Protein AF-A0A6C0BLC2-F1 (afdb_monomer_lite)

Radius of gyration: 16.47 Å; chains: 1; bounding box: 46×34×42 Å

Foldseek 3Di:
DPDDDPPVPPDPDQPVNVLVVCCVVALVVSLVCCVVPDDLQFKWKWKWWWPPCPDDDLDPVSNLVVLVVQLVQQLVDPVCLRFKKKKWWWDADPPPRHIIIMMMMMGSGNDDDVCVVPRGDVTDTDGDIDGPVNCVVDVVVVVVVCVRSCSDVDDDPRTDMRIRDD

Organism: NCBI:txid1070528

InterPro domains:
  IPR036433 Elongation factor EF1B gamma, C-terminal domain superfamily [G3DSA:3.30.70.1010] (9-161)

Sequence (166 aa):
MIETPKIVLKLNQNWLNQFKILLDHNKLHARCWFWDHFDWEKQSLWIGKFIKTNHLPNKNEQINEILHKLITDFNSLMELKSDTYLKIYFSRNAKSDEPEINYLLICNTHTLPESFNSTLVDVMFEKYQLTEAIINKNINYKQLIDHYINWDNNYTYYDLMGELNS

pLDDT: mean 73.85, std 16.76, range [31.47, 94.12]

Structure (mmCIF, N/CA/C/O backbone):
data_AF-A0A6C0BLC2-F1
#
_entry.id   AF-A0A6C0BLC2-F1
#
loop_
_atom_site.group_PDB
_atom_site.id
_atom_site.type_symbol
_atom_site.label_atom_id
_atom_site.label_alt_id
_atom_site.label_comp_id
_atom_site.label_asym_id
_atom_site.label_entity_id
_atom_site.label_seq_id
_atom_site.pdbx_PDB_ins_code
_atom_site.Cartn_x
_atom_site.Cartn_y
_atom_site.Cartn_z
_atom_site.occupancy
_atom_site.B_iso_or_equiv
_atom_site.auth_seq_id
_atom_site.auth_comp_id
_atom_site.auth_asym_id
_atom_site.auth_atom_id
_atom_site.pdbx_PDB_model_num
ATOM 1 N N . MET A 1 1 ? 11.758 22.534 -20.978 1.00 34.81 1 MET A N 1
ATOM 2 C CA . MET A 1 1 ? 12.424 21.278 -20.576 1.00 34.81 1 MET A CA 1
ATOM 3 C C . MET A 1 1 ? 12.938 21.484 -19.170 1.00 34.81 1 MET A C 1
ATOM 5 O O . MET A 1 1 ? 13.778 22.351 -18.983 1.00 34.81 1 MET A O 1
ATOM 9 N N . ILE A 1 2 ? 12.365 20.795 -18.187 1.00 33.72 2 ILE A N 1
ATOM 10 C CA . ILE A 1 2 ? 12.886 20.813 -16.817 1.00 33.72 2 ILE A CA 1
ATOM 11 C C . ILE A 1 2 ? 13.902 19.677 -16.766 1.00 33.72 2 ILE A C 1
ATOM 13 O O . ILE A 1 2 ? 13.526 18.511 -16.868 1.00 33.72 2 ILE A O 1
ATOM 17 N N . GLU A 1 3 ? 15.187 20.020 -16.722 1.00 31.47 3 GLU A N 1
ATOM 18 C CA . GLU A 1 3 ? 16.259 19.042 -16.570 1.00 31.47 3 GLU A CA 1
ATOM 19 C C . GLU A 1 3 ? 16.183 18.448 -15.163 1.00 31.47 3 GLU A C 1
ATOM 21 O O . GLU A 1 3 ? 16.441 19.118 -14.165 1.00 31.47 3 GLU A O 1
ATOM 26 N N . THR A 1 4 ? 15.796 17.179 -15.073 1.00 37.34 4 THR A N 1
ATOM 27 C CA . THR A 1 4 ? 15.901 16.415 -13.830 1.00 37.34 4 THR A CA 1
ATOM 28 C C . THR A 1 4 ? 17.395 16.239 -13.512 1.00 37.34 4 THR A C 1
ATOM 30 O O . THR A 1 4 ? 18.150 15.841 -14.408 1.00 37.34 4 THR A O 1
ATOM 33 N N . PRO A 1 5 ? 17.880 16.537 -12.291 1.00 41.00 5 PRO A N 1
ATOM 34 C CA . PRO A 1 5 ? 19.313 16.531 -12.013 1.00 41.00 5 PRO A CA 1
ATOM 35 C C . PRO A 1 5 ? 19.900 15.123 -12.171 1.00 41.00 5 PRO A C 1
ATOM 37 O O . PRO A 1 5 ? 19.616 14.220 -11.386 1.00 41.00 5 PRO A O 1
ATOM 40 N N . LYS A 1 6 ? 20.795 14.958 -13.153 1.00 42.25 6 LYS A N 1
ATOM 41 C CA . LYS A 1 6 ? 21.565 13.733 -13.469 1.00 42.25 6 LYS A CA 1
ATOM 42 C C . LYS A 1 6 ? 22.409 13.171 -12.306 1.00 42.25 6 LYS A C 1
ATOM 44 O O . LYS A 1 6 ? 23.063 12.147 -12.472 1.00 42.25 6 LYS A O 1
ATOM 49 N N . ILE A 1 7 ? 22.421 13.828 -11.147 1.00 41.19 7 ILE A N 1
ATOM 50 C CA . ILE A 1 7 ? 23.324 13.547 -10.022 1.00 41.19 7 ILE A CA 1
ATOM 51 C C . ILE A 1 7 ? 22.727 12.538 -9.019 1.00 41.19 7 ILE A C 1
ATOM 53 O O . ILE A 1 7 ? 23.475 11.932 -8.262 1.00 41.19 7 ILE A O 1
ATOM 57 N N . VAL A 1 8 ? 21.420 12.250 -9.062 1.00 41.97 8 VAL A N 1
ATOM 58 C CA . VAL A 1 8 ? 20.781 11.309 -8.113 1.00 41.97 8 VAL A CA 1
ATOM 59 C C . VAL A 1 8 ? 20.844 9.839 -8.579 1.00 41.97 8 VAL A C 1
ATOM 61 O O . VAL A 1 8 ? 20.632 8.937 -7.782 1.00 41.97 8 VAL A O 1
ATOM 64 N N . LEU A 1 9 ? 21.221 9.565 -9.834 1.00 42.47 9 LEU A N 1
ATOM 65 C CA . LEU A 1 9 ? 21.128 8.239 -10.480 1.00 42.47 9 LEU A CA 1
ATOM 66 C C . LEU A 1 9 ? 22.258 7.235 -10.164 1.00 42.47 9 LEU A C 1
ATOM 68 O O . LEU A 1 9 ? 22.373 6.201 -10.823 1.00 42.47 9 LEU A O 1
ATOM 72 N N . LYS A 1 10 ? 23.125 7.501 -9.183 1.00 41.50 10 LYS A N 1
ATOM 73 C CA . LYS A 1 10 ? 24.219 6.585 -8.816 1.00 41.50 10 LYS A CA 1
ATOM 74 C C . LYS A 1 10 ? 24.191 6.261 -7.331 1.00 41.50 10 LYS A C 1
ATOM 76 O O . LYS A 1 10 ? 24.966 6.836 -6.583 1.00 41.50 10 LYS A O 1
ATOM 81 N N . LEU A 1 11 ? 23.317 5.330 -6.947 1.00 41.62 11 LEU A N 1
ATOM 82 C CA . LEU A 1 11 ? 23.488 4.356 -5.855 1.00 41.62 11 LEU A CA 1
ATOM 83 C C . LEU A 1 11 ? 22.241 3.447 -5.828 1.00 41.62 11 LEU A C 1
ATOM 85 O O . LEU A 1 11 ? 21.211 3.815 -5.284 1.00 41.62 11 LEU A O 1
ATOM 89 N N . ASN A 1 12 ? 22.329 2.283 -6.485 1.00 51.72 12 ASN A N 1
ATOM 90 C CA . ASN A 1 12 ? 21.447 1.110 -6.334 1.00 51.72 12 ASN A CA 1
ATOM 91 C C . ASN A 1 12 ? 19.920 1.377 -6.223 1.00 51.72 12 ASN A C 1
ATOM 93 O O . ASN A 1 12 ? 19.243 0.882 -5.324 1.00 51.72 12 ASN A O 1
ATOM 97 N N . GLN A 1 13 ? 19.360 2.189 -7.123 1.00 67.06 13 GLN A N 1
ATOM 98 C CA . GLN A 1 13 ? 17.964 2.628 -7.042 1.00 67.06 13 GLN A CA 1
ATOM 99 C C . GLN A 1 13 ? 17.004 1.598 -7.637 1.00 67.06 13 GLN A C 1
ATOM 101 O O . GLN A 1 13 ? 16.698 1.635 -8.831 1.00 67.06 13 GLN A O 1
ATOM 106 N N . ASN A 1 14 ? 16.505 0.699 -6.786 1.00 82.62 14 ASN A N 1
ATOM 107 C CA . ASN A 1 14 ? 15.319 -0.086 -7.105 1.00 82.62 14 ASN A CA 1
ATOM 108 C C . ASN A 1 14 ? 14.122 0.843 -7.419 1.00 82.62 14 ASN A C 1
ATOM 110 O O . ASN A 1 14 ? 14.134 2.036 -7.097 1.00 82.62 14 ASN A O 1
ATOM 114 N N . TRP A 1 15 ? 13.103 0.305 -8.093 1.00 90.06 15 TRP A N 1
ATOM 115 C CA . TRP A 1 15 ? 11.958 1.086 -8.574 1.00 90.06 15 TRP A CA 1
ATOM 116 C C . TRP A 1 15 ? 11.286 1.872 -7.440 1.00 90.06 15 TRP A C 1
ATOM 118 O O . TRP A 1 15 ? 10.933 3.038 -7.601 1.00 90.06 15 TRP A O 1
ATOM 128 N N . LEU A 1 16 ? 11.197 1.264 -6.258 1.00 88.94 16 LEU A N 1
ATOM 129 C CA . LEU A 1 16 ? 10.552 1.862 -5.101 1.00 88.94 16 LEU A CA 1
ATOM 130 C C . LEU A 1 16 ? 11.298 3.087 -4.555 1.00 88.94 16 LEU A C 1
ATOM 132 O O . LEU A 1 16 ? 10.672 4.082 -4.198 1.00 88.94 16 LEU A O 1
ATOM 136 N N . ASN A 1 17 ? 12.629 3.053 -4.517 1.00 85.38 17 ASN A N 1
ATOM 137 C CA . ASN A 1 17 ? 13.422 4.210 -4.109 1.00 85.38 17 ASN A CA 1
ATOM 138 C C . ASN A 1 17 ? 13.243 5.376 -5.090 1.00 85.38 17 ASN A C 1
ATOM 140 O O . ASN A 1 17 ? 13.150 6.525 -4.663 1.00 85.38 17 ASN A O 1
ATOM 144 N N . GLN A 1 18 ? 13.140 5.094 -6.393 1.00 87.81 18 GLN A N 1
ATOM 145 C CA . GLN A 1 18 ? 12.837 6.124 -7.395 1.00 87.81 18 GLN A CA 1
ATOM 146 C C . GLN A 1 18 ? 11.440 6.707 -7.180 1.00 87.81 18 GLN A C 1
ATOM 148 O O . GLN A 1 18 ? 11.277 7.927 -7.192 1.00 87.81 18 GLN A O 1
ATOM 153 N N . PHE A 1 19 ? 10.456 5.843 -6.916 1.00 89.62 19 PHE A N 1
ATOM 154 C CA . PHE A 1 19 ? 9.098 6.255 -6.595 1.00 89.62 19 PHE A CA 1
ATOM 155 C C . PHE A 1 19 ? 9.055 7.199 -5.384 1.00 89.62 19 PHE A C 1
ATOM 157 O O . PHE A 1 19 ? 8.499 8.291 -5.494 1.00 89.62 19 PHE A O 1
ATOM 164 N N . LYS A 1 20 ? 9.688 6.822 -4.264 1.00 85.94 20 LYS A N 1
ATOM 165 C CA . LYS A 1 20 ? 9.750 7.631 -3.032 1.00 85.94 20 LYS A CA 1
ATOM 166 C C . LYS A 1 20 ? 10.376 9.005 -3.287 1.00 85.94 20 LYS A C 1
ATOM 168 O O . LYS A 1 20 ? 9.787 10.021 -2.937 1.00 85.94 20 LYS A O 1
ATOM 173 N N . ILE A 1 21 ? 11.509 9.045 -3.995 1.00 86.88 21 ILE A N 1
ATOM 174 C CA . ILE A 1 21 ? 12.162 10.305 -4.379 1.00 86.88 21 ILE A CA 1
ATOM 175 C C . ILE A 1 21 ? 11.203 11.173 -5.202 1.00 86.88 21 ILE A C 1
ATOM 177 O O . ILE A 1 21 ? 11.041 12.353 -4.907 1.00 86.88 21 ILE A O 1
ATOM 181 N N . LEU A 1 22 ? 10.549 10.623 -6.227 1.00 89.06 22 LEU A N 1
ATOM 182 C CA . LEU A 1 22 ? 9.613 11.396 -7.046 1.00 89.06 22 LEU A CA 1
ATOM 183 C C . LEU A 1 22 ? 8.425 11.907 -6.228 1.00 89.06 22 LEU A C 1
ATOM 185 O O . LEU A 1 22 ? 8.029 13.061 -6.410 1.00 89.06 22 LEU A O 1
ATOM 189 N N . LEU A 1 23 ? 7.884 11.077 -5.333 1.00 87.06 23 LEU A N 1
ATOM 190 C CA . LEU A 1 23 ? 6.764 11.418 -4.460 1.00 87.06 23 LEU A CA 1
ATOM 191 C C . LEU A 1 23 ? 7.092 12.623 -3.566 1.00 87.06 23 LEU A C 1
ATOM 193 O O . LEU A 1 23 ? 6.274 13.541 -3.481 1.00 87.06 23 LEU A O 1
ATOM 197 N N . ASP A 1 24 ? 8.296 12.657 -2.987 1.00 84.88 24 ASP A N 1
ATOM 198 C CA . ASP A 1 24 ? 8.774 13.759 -2.139 1.00 84.88 24 ASP A CA 1
ATOM 199 C C . ASP A 1 24 ? 8.962 15.071 -2.917 1.00 84.88 24 ASP A C 1
ATOM 201 O O . ASP A 1 24 ? 8.754 16.160 -2.381 1.00 84.88 24 ASP A O 1
ATOM 205 N N . HIS A 1 25 ? 9.352 14.988 -4.193 1.00 84.81 25 HIS A N 1
ATOM 206 C CA . HIS A 1 25 ? 9.661 16.168 -5.006 1.00 84.81 25 HIS A CA 1
ATOM 207 C C . HIS A 1 25 ? 8.436 16.746 -5.720 1.00 84.81 25 HIS A C 1
ATOM 209 O O . HIS A 1 25 ? 8.258 17.964 -5.774 1.00 84.81 25 HIS A O 1
ATOM 215 N N . ASN A 1 26 ? 7.624 15.896 -6.351 1.00 87.06 26 ASN A N 1
ATOM 216 C CA . ASN A 1 26 ? 6.476 16.317 -7.146 1.00 87.06 26 ASN A CA 1
ATOM 217 C C . ASN A 1 26 ? 5.447 15.188 -7.244 1.00 87.06 26 ASN A C 1
ATOM 219 O O . ASN A 1 26 ? 5.544 14.308 -8.100 1.00 87.06 26 ASN A O 1
ATOM 223 N N . LYS A 1 27 ? 4.408 15.273 -6.413 1.00 86.31 27 LYS A N 1
ATOM 224 C CA . LYS A 1 27 ? 3.351 14.261 -6.331 1.00 86.31 27 LYS A CA 1
ATOM 225 C C . LYS A 1 27 ? 2.587 14.042 -7.637 1.00 86.31 27 LYS A C 1
ATOM 227 O O . LYS A 1 27 ? 2.282 12.901 -7.965 1.00 86.31 27 LYS A O 1
ATOM 232 N N . LEU A 1 28 ? 2.312 15.098 -8.408 1.00 87.19 28 LEU A N 1
ATOM 233 C CA . LEU A 1 28 ? 1.620 14.959 -9.694 1.00 87.19 28 LEU A CA 1
ATOM 234 C C . LEU A 1 28 ? 2.475 14.169 -10.690 1.00 87.19 28 LEU A C 1
ATOM 236 O O . LEU A 1 28 ? 1.980 13.269 -11.363 1.00 87.19 28 LEU A O 1
ATOM 240 N N . HIS A 1 29 ? 3.769 14.482 -10.759 1.00 87.50 29 HIS A N 1
ATOM 241 C CA . HIS A 1 29 ? 4.699 13.744 -11.607 1.00 87.50 29 HIS A CA 1
ATOM 242 C C . HIS A 1 29 ? 4.866 12.298 -11.126 1.00 87.50 29 HIS A C 1
ATOM 244 O O . HIS A 1 29 ? 4.805 11.380 -11.941 1.00 87.50 29 HIS A O 1
ATOM 250 N N . ALA A 1 30 ? 5.005 12.091 -9.816 1.00 89.81 30 ALA A N 1
ATOM 251 C CA . ALA A 1 30 ? 5.096 10.767 -9.212 1.00 89.81 30 ALA A CA 1
ATOM 252 C C . ALA A 1 30 ? 3.864 9.907 -9.516 1.00 89.81 30 ALA A C 1
ATOM 254 O O . ALA A 1 30 ? 4.018 8.722 -9.791 1.00 89.81 30 ALA A O 1
ATOM 255 N N . ARG A 1 31 ? 2.662 10.499 -9.543 1.00 91.50 31 ARG A N 1
ATOM 256 C CA . ARG A 1 31 ? 1.419 9.809 -9.912 1.00 91.50 31 ARG A CA 1
ATOM 257 C C . ARG A 1 31 ? 1.455 9.277 -11.337 1.00 91.50 31 ARG A C 1
ATOM 259 O O . ARG A 1 31 ? 1.156 8.106 -11.553 1.00 91.50 31 ARG A O 1
ATOM 266 N N . CYS A 1 32 ? 1.794 10.128 -12.306 1.00 90.38 32 CYS A N 1
ATOM 267 C CA . CYS A 1 32 ? 1.893 9.700 -13.703 1.00 90.38 32 CYS A CA 1
ATOM 268 C C . CYS A 1 32 ? 2.980 8.633 -13.854 1.00 90.38 32 CYS A C 1
ATOM 270 O O . CYS A 1 32 ? 2.726 7.559 -14.388 1.00 90.38 32 CYS A O 1
ATOM 272 N N . TRP A 1 33 ? 4.161 8.893 -13.288 1.00 93.44 33 TRP A N 1
ATOM 273 C CA . TRP A 1 33 ? 5.288 7.972 -13.351 1.00 93.44 33 TRP A CA 1
ATOM 274 C C . TRP A 1 33 ? 4.960 6.605 -12.739 1.00 93.44 33 TRP A C 1
ATOM 276 O O . TRP A 1 33 ? 5.274 5.592 -13.356 1.00 93.44 33 TRP A O 1
ATOM 286 N N . PHE A 1 34 ? 4.281 6.571 -11.586 1.00 93.50 34 PHE A N 1
ATOM 287 C CA . PHE A 1 34 ? 3.838 5.344 -10.923 1.00 93.50 34 PHE A CA 1
ATOM 288 C C . PHE A 1 34 ? 3.013 4.480 -11.877 1.00 93.50 34 PHE A C 1
ATOM 290 O O . PHE A 1 34 ? 3.367 3.332 -12.115 1.00 93.50 34 PHE A O 1
ATOM 297 N N . TRP A 1 35 ? 1.948 5.033 -12.461 1.00 91.44 35 TRP A N 1
ATOM 298 C CA . TRP A 1 35 ? 1.051 4.262 -13.324 1.00 91.44 35 TRP A CA 1
ATOM 299 C C . TRP A 1 35 ? 1.690 3.860 -14.659 1.00 91.44 35 TRP A C 1
ATOM 301 O O . TRP A 1 35 ? 1.339 2.809 -15.187 1.00 91.44 35 TRP A O 1
ATOM 311 N N . ASP A 1 36 ? 2.631 4.653 -15.173 1.00 92.19 36 ASP A N 1
ATOM 312 C CA . ASP A 1 36 ? 3.332 4.365 -16.430 1.00 92.19 36 ASP A CA 1
ATOM 313 C C . ASP A 1 36 ? 4.466 3.335 -16.269 1.00 92.19 36 ASP A C 1
ATOM 315 O O . ASP A 1 36 ? 4.836 2.674 -17.238 1.00 92.19 36 ASP A O 1
ATOM 319 N N . HIS A 1 37 ? 5.044 3.209 -15.067 1.00 93.31 37 HIS A N 1
ATOM 320 C CA . HIS A 1 37 ? 6.260 2.417 -14.828 1.00 93.31 37 HIS A CA 1
ATOM 321 C C . HIS A 1 37 ? 6.081 1.283 -13.813 1.00 93.31 37 HIS A C 1
ATOM 323 O O . HIS A 1 37 ? 7.062 0.596 -13.524 1.00 93.31 37 HIS A O 1
ATOM 329 N N . PHE A 1 38 ? 4.886 1.085 -13.250 1.00 93.38 38 PHE A N 1
ATOM 330 C CA . PHE A 1 38 ? 4.607 -0.066 -12.392 1.00 93.38 38 PHE A CA 1
ATOM 331 C C . PHE A 1 38 ? 4.631 -1.358 -13.223 1.00 93.38 38 PHE A C 1
ATOM 333 O O . PHE A 1 38 ? 3.845 -1.544 -14.150 1.00 93.38 38 PHE A O 1
ATOM 340 N N . ASP A 1 39 ? 5.549 -2.252 -12.883 1.00 94.12 39 ASP A N 1
ATOM 341 C CA . ASP A 1 39 ? 5.760 -3.556 -13.498 1.00 94.12 39 ASP A CA 1
ATOM 342 C C . ASP A 1 39 ? 5.014 -4.621 -12.684 1.00 94.12 39 ASP A C 1
ATOM 344 O O . ASP A 1 39 ? 5.511 -5.108 -11.668 1.00 94.12 39 ASP A O 1
ATOM 348 N N . TRP A 1 40 ? 3.814 -4.983 -13.144 1.00 91.25 40 TRP A N 1
ATOM 349 C CA . TRP A 1 40 ? 2.924 -5.952 -12.490 1.00 91.25 40 TRP A CA 1
ATOM 350 C C . TRP A 1 40 ? 3.507 -7.363 -12.346 1.00 91.25 40 TRP A C 1
ATOM 352 O O . TRP A 1 40 ? 3.012 -8.134 -11.527 1.00 91.25 40 TRP A O 1
ATOM 362 N N . GLU A 1 41 ? 4.552 -7.701 -13.104 1.00 91.19 41 GLU A N 1
ATOM 363 C CA . GLU A 1 41 ? 5.230 -8.998 -13.015 1.00 91.19 41 GLU A CA 1
ATOM 364 C C . GLU A 1 41 ? 6.338 -8.989 -11.951 1.00 91.19 41 GLU A C 1
ATOM 366 O O . GLU A 1 41 ? 6.700 -10.034 -11.406 1.00 91.19 41 GLU A O 1
ATOM 371 N N . LYS A 1 42 ? 6.896 -7.811 -11.639 1.00 91.31 42 LYS A N 1
ATOM 372 C CA . LYS A 1 42 ? 7.988 -7.666 -10.663 1.00 91.31 42 LYS A CA 1
ATOM 373 C C . LYS A 1 42 ? 7.539 -7.123 -9.322 1.00 91.31 42 LYS A C 1
ATOM 375 O O . LYS A 1 42 ? 8.070 -7.557 -8.305 1.00 91.31 42 LYS A O 1
ATOM 380 N N . GLN A 1 43 ? 6.628 -6.162 -9.316 1.00 93.75 43 GLN A N 1
ATOM 381 C CA . GLN A 1 43 ? 6.151 -5.478 -8.122 1.00 93.75 43 GLN A CA 1
ATOM 382 C C . GLN A 1 43 ? 4.782 -6.004 -7.716 1.00 93.75 43 GLN A C 1
ATOM 384 O O . GLN A 1 43 ? 4.049 -6.596 -8.506 1.00 93.75 43 GLN A O 1
ATOM 389 N N . SER A 1 44 ? 4.420 -5.773 -6.460 1.00 92.06 44 SER A N 1
ATOM 390 C CA . SER A 1 44 ? 3.099 -6.134 -5.960 1.00 92.06 44 SER A CA 1
ATOM 391 C C . SER A 1 44 ? 2.484 -5.003 -5.160 1.00 92.06 44 SER A C 1
ATOM 393 O O . SER A 1 44 ? 3.172 -4.207 -4.518 1.00 92.06 44 SER A O 1
ATOM 395 N N . LEU A 1 45 ? 1.158 -4.935 -5.232 1.00 92.88 45 LEU A N 1
ATOM 396 C CA . LEU A 1 45 ? 0.359 -3.959 -4.522 1.00 92.88 45 LEU A CA 1
ATOM 397 C C . LEU A 1 45 ? -0.694 -4.693 -3.704 1.00 92.88 45 LEU A C 1
ATOM 399 O O . LEU A 1 45 ? -1.413 -5.552 -4.214 1.00 92.88 45 LEU A O 1
ATOM 403 N N . TRP A 1 46 ? -0.769 -4.348 -2.428 1.00 89.62 46 TRP A N 1
ATOM 404 C CA . TRP A 1 46 ? -1.626 -5.000 -1.457 1.00 89.62 46 TRP A CA 1
ATOM 405 C C . TRP A 1 46 ? -2.446 -3.951 -0.733 1.00 89.62 46 TRP A C 1
ATOM 407 O O . TRP A 1 46 ? -1.926 -2.914 -0.318 1.00 89.62 46 TRP A O 1
ATOM 417 N N . ILE A 1 47 ? -3.722 -4.254 -0.554 1.00 87.75 47 ILE A N 1
ATOM 418 C CA . ILE A 1 47 ? -4.611 -3.494 0.315 1.00 87.75 47 ILE A CA 1
ATOM 419 C C . ILE A 1 47 ? -5.240 -4.446 1.321 1.00 87.75 47 ILE A C 1
ATOM 421 O O . ILE A 1 47 ? -5.383 -5.640 1.055 1.00 87.75 47 ILE A O 1
ATOM 425 N N . GLY A 1 48 ? -5.633 -3.926 2.471 1.00 83.88 48 GLY A N 1
ATOM 426 C CA . GLY A 1 48 ? -6.328 -4.731 3.460 1.00 83.88 48 GLY A CA 1
ATOM 427 C C . GLY A 1 48 ? -6.555 -3.985 4.757 1.00 83.88 48 GLY A C 1
ATOM 428 O O . GLY A 1 48 ? -6.238 -2.801 4.883 1.00 83.88 48 GLY A O 1
ATOM 429 N N . LYS A 1 49 ? -7.079 -4.723 5.731 1.00 79.88 49 LYS A N 1
ATOM 430 C CA . LYS A 1 49 ? -7.259 -4.283 7.113 1.00 79.88 49 LYS A CA 1
ATOM 431 C C . LYS A 1 49 ? -6.538 -5.204 8.085 1.00 79.88 49 LYS A C 1
ATOM 433 O O . LYS A 1 49 ? -6.114 -6.311 7.741 1.00 79.88 49 LYS A O 1
ATOM 438 N N . PHE A 1 50 ? -6.422 -4.748 9.320 1.00 77.62 50 PHE A N 1
ATOM 439 C CA . PHE A 1 50 ? -5.889 -5.547 10.416 1.00 77.62 50 PHE A CA 1
ATOM 440 C C . PHE A 1 50 ? -7.014 -6.424 11.000 1.00 77.62 50 PHE A C 1
ATOM 442 O O . PHE A 1 50 ? -8.049 -5.918 11.421 1.00 77.62 50 PHE A O 1
ATOM 449 N N . ILE A 1 51 ? -6.831 -7.750 10.983 1.00 61.47 51 ILE A N 1
ATOM 450 C CA . ILE A 1 51 ? -7.827 -8.782 11.340 1.00 61.47 51 ILE A CA 1
ATOM 451 C C . ILE A 1 51 ? -7.936 -8.969 12.861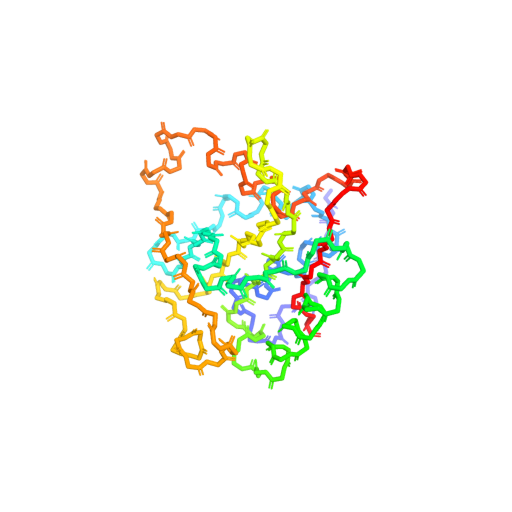 1.00 61.47 51 ILE A C 1
ATOM 453 O O . ILE A 1 51 ? -9.017 -9.243 13.375 1.00 61.47 51 ILE A O 1
ATOM 457 N N . LYS A 1 52 ? -6.827 -8.838 13.601 1.00 57.44 52 LYS A N 1
ATOM 458 C CA . LYS A 1 52 ? -6.821 -8.916 15.071 1.00 57.44 52 LYS A CA 1
ATOM 459 C C . LYS A 1 52 ? -6.810 -7.512 15.659 1.00 57.44 52 LYS A C 1
ATOM 461 O O . LYS A 1 52 ? -5.765 -6.954 15.965 1.00 57.44 52 LYS A O 1
ATOM 466 N N . THR A 1 53 ? -7.999 -6.962 15.838 1.00 54.81 53 THR A N 1
ATOM 467 C CA . THR A 1 53 ? -8.232 -5.716 16.571 1.00 54.81 53 THR A CA 1
ATOM 468 C C . THR A 1 53 ? -9.141 -5.985 17.759 1.00 54.81 53 THR A C 1
ATOM 470 O O . THR A 1 53 ? -10.058 -5.210 18.009 1.00 54.81 53 THR A O 1
ATOM 473 N N . ASN A 1 54 ? -8.928 -7.099 18.480 1.00 46.09 54 ASN A N 1
ATOM 474 C CA . ASN A 1 54 ? -9.665 -7.386 19.712 1.00 46.09 54 ASN A CA 1
ATOM 475 C C . ASN A 1 54 ? -9.470 -6.195 20.664 1.00 46.09 54 ASN A C 1
ATOM 477 O O . ASN A 1 54 ? -8.460 -6.094 21.354 1.00 46.09 54 ASN A O 1
ATOM 481 N N . HIS A 1 55 ? -10.439 -5.282 20.620 1.00 57.47 55 HIS A N 1
ATOM 482 C CA . HIS A 1 55 ? -10.478 -3.981 21.274 1.00 57.47 55 HIS A CA 1
ATOM 483 C C . HIS A 1 55 ? -9.395 -2.988 20.824 1.00 57.47 55 HIS A C 1
ATOM 485 O O . HIS A 1 55 ? -8.580 -2.538 21.632 1.00 57.47 55 HIS A O 1
ATOM 491 N N . LEU A 1 56 ? -9.436 -2.558 19.553 1.00 67.00 56 LEU A N 1
ATOM 492 C CA . LEU A 1 56 ? -8.864 -1.247 19.227 1.00 67.00 56 LEU A CA 1
ATOM 493 C C . LEU A 1 56 ? -9.503 -0.187 20.147 1.00 67.00 56 LEU A C 1
ATOM 495 O O . LEU A 1 56 ? -10.717 -0.221 20.368 1.00 67.00 56 LEU A O 1
ATOM 499 N N . PRO A 1 57 ? -8.714 0.737 20.715 1.00 69.75 57 PRO A N 1
ATOM 500 C CA . PRO A 1 57 ? -9.251 1.747 21.607 1.00 69.75 57 PRO A CA 1
ATOM 501 C C . PRO A 1 57 ? -10.288 2.621 20.901 1.00 69.75 57 PRO A C 1
ATOM 503 O O . PRO A 1 57 ? -10.102 3.020 19.756 1.00 69.75 57 PRO A O 1
ATOM 506 N N . ASN A 1 58 ? -11.350 3.007 21.608 1.00 70.69 58 ASN A N 1
ATOM 507 C CA . ASN A 1 58 ? -12.361 3.907 21.045 1.00 70.69 58 ASN A CA 1
ATOM 508 C C . ASN A 1 58 ? -11.881 5.363 20.938 1.00 70.69 58 ASN A C 1
ATOM 510 O O . ASN A 1 58 ? -12.561 6.170 20.308 1.00 70.69 58 ASN A O 1
ATOM 514 N N . LYS A 1 59 ? -10.754 5.733 21.561 1.00 76.62 59 LYS A N 1
ATOM 515 C CA . LYS A 1 59 ? -10.210 7.097 21.516 1.00 76.62 59 LYS A CA 1
ATOM 516 C C . LYS A 1 59 ? -9.133 7.222 20.443 1.00 76.62 59 LYS A C 1
ATOM 518 O O . LYS A 1 59 ? -8.174 6.455 20.438 1.00 76.62 59 LYS A O 1
ATOM 523 N N . ASN A 1 60 ? -9.248 8.253 19.606 1.00 73.25 60 ASN A N 1
ATOM 524 C CA . ASN A 1 60 ? -8.308 8.516 18.511 1.00 73.25 60 ASN A CA 1
ATOM 525 C C . ASN A 1 60 ? -6.856 8.691 19.005 1.00 73.25 60 ASN A C 1
ATOM 527 O O . ASN A 1 60 ? -5.929 8.259 18.334 1.00 73.25 60 ASN A O 1
ATOM 531 N N . GLU A 1 61 ? -6.650 9.263 20.195 1.00 77.88 61 GLU A N 1
ATOM 532 C CA . GLU A 1 61 ? -5.318 9.433 20.804 1.00 77.88 61 GLU A CA 1
ATOM 533 C C . GLU A 1 61 ? -4.617 8.089 21.051 1.00 77.88 61 GLU A C 1
ATOM 535 O O . GLU A 1 61 ? -3.447 7.923 20.730 1.00 77.88 61 GLU A O 1
ATOM 540 N N . GLN A 1 62 ? -5.350 7.099 21.557 1.00 76.31 62 GLN A N 1
ATOM 541 C CA . GLN A 1 62 ? -4.805 5.771 21.847 1.00 76.31 62 GLN A CA 1
ATOM 542 C C . GLN A 1 62 ? -4.545 4.982 20.556 1.00 76.31 62 GLN A C 1
ATOM 544 O O . GLN A 1 62 ? -3.587 4.220 20.461 1.00 76.31 62 GLN A O 1
ATOM 549 N N . ILE A 1 63 ? -5.376 5.188 19.532 1.00 76.00 63 ILE A N 1
ATOM 550 C CA . ILE A 1 63 ? -5.127 4.642 18.195 1.00 76.00 63 ILE A CA 1
ATOM 551 C C . ILE A 1 63 ? -3.860 5.258 17.592 1.00 76.00 63 ILE A C 1
ATOM 553 O O . ILE A 1 63 ? -3.060 4.533 17.008 1.00 76.00 63 ILE A O 1
ATOM 557 N N . ASN A 1 64 ? -3.625 6.557 17.786 1.00 74.81 64 ASN A N 1
ATOM 558 C CA . ASN A 1 64 ? -2.389 7.204 17.345 1.00 74.81 64 ASN A CA 1
ATOM 559 C C . ASN A 1 64 ? -1.148 6.606 17.976 1.00 74.81 64 ASN A C 1
ATOM 561 O O . ASN A 1 64 ? -0.167 6.374 17.278 1.00 74.81 64 ASN A O 1
ATOM 565 N N . GLU A 1 65 ? -1.188 6.324 19.273 1.00 76.88 65 GLU A N 1
ATOM 566 C CA . GLU A 1 65 ? -0.085 5.649 19.955 1.00 76.88 65 GLU A CA 1
ATOM 567 C C . GLU A 1 65 ? 0.194 4.271 19.338 1.00 76.88 65 GLU A C 1
ATOM 569 O O . GLU A 1 65 ? 1.354 3.929 19.096 1.00 76.88 65 GLU A O 1
ATOM 574 N N . ILE A 1 66 ? -0.858 3.510 19.006 1.00 77.94 66 ILE A N 1
ATOM 575 C CA . ILE A 1 66 ? -0.732 2.220 18.314 1.00 77.94 66 ILE A CA 1
ATOM 576 C C . ILE A 1 66 ? -0.102 2.407 16.934 1.00 77.94 66 ILE A C 1
ATOM 578 O O . ILE A 1 66 ? 0.860 1.711 16.616 1.00 77.94 66 ILE A O 1
ATOM 582 N N . LEU A 1 67 ? -0.596 3.349 16.127 1.00 77.19 67 LEU A N 1
ATOM 583 C CA . LEU A 1 67 ? -0.059 3.622 14.793 1.00 77.19 67 LEU A CA 1
ATOM 584 C C . LEU A 1 67 ? 1.408 4.058 14.851 1.00 77.19 67 LEU A C 1
ATOM 586 O O . LEU A 1 67 ? 2.233 3.530 14.108 1.00 77.19 67 LEU A O 1
ATOM 590 N N . HIS A 1 68 ? 1.758 4.973 15.757 1.00 77.44 68 HIS A N 1
ATOM 591 C CA . HIS A 1 68 ? 3.134 5.429 15.945 1.00 77.44 68 HIS A CA 1
ATOM 592 C C . HIS A 1 68 ? 4.063 4.291 16.346 1.00 77.44 68 HIS A C 1
ATOM 594 O O . HIS A 1 68 ? 5.158 4.175 15.789 1.00 77.44 68 HIS A O 1
ATOM 600 N N . LYS A 1 69 ? 3.633 3.440 17.281 1.00 77.56 69 LYS A N 1
ATOM 601 C CA . LYS A 1 69 ? 4.401 2.262 17.674 1.00 77.56 69 LYS A CA 1
ATOM 602 C C . LYS A 1 69 ? 4.591 1.320 16.491 1.00 77.56 69 LYS A C 1
ATOM 604 O O . LYS A 1 69 ? 5.715 0.930 16.214 1.00 77.56 69 LYS A O 1
ATOM 609 N N . LEU A 1 70 ? 3.524 1.030 15.754 1.00 77.38 70 LEU A N 1
ATOM 610 C CA . LEU A 1 70 ? 3.562 0.116 14.620 1.00 77.38 70 LEU A CA 1
ATOM 611 C C . LEU A 1 70 ? 4.526 0.615 13.530 1.00 77.38 70 LEU A C 1
ATOM 613 O O . LEU A 1 70 ? 5.374 -0.137 13.064 1.00 77.38 70 LEU A O 1
ATOM 617 N N . ILE A 1 71 ? 4.462 1.903 13.181 1.00 77.06 71 ILE A N 1
ATOM 618 C CA . ILE A 1 71 ? 5.402 2.536 12.245 1.00 77.06 71 ILE A CA 1
ATOM 619 C C . ILE A 1 71 ? 6.833 2.522 12.780 1.00 77.06 71 ILE A C 1
ATOM 621 O O . ILE A 1 71 ? 7.769 2.313 12.012 1.00 77.06 71 ILE A O 1
ATOM 625 N N . THR A 1 72 ? 7.026 2.730 14.081 1.00 77.31 72 THR A N 1
ATOM 626 C CA . THR A 1 72 ? 8.351 2.651 14.713 1.00 77.31 72 THR A CA 1
ATOM 627 C C . THR A 1 72 ? 8.922 1.237 14.614 1.00 77.31 72 THR A C 1
ATOM 629 O O . THR A 1 72 ? 10.067 1.073 14.190 1.00 77.31 72 THR A O 1
ATOM 632 N N . ASP A 1 73 ? 8.112 0.225 14.924 1.00 76.88 73 ASP A N 1
ATOM 633 C CA . ASP A 1 73 ? 8.480 -1.187 14.842 1.00 76.88 73 ASP A CA 1
ATOM 634 C C . ASP A 1 73 ? 8.829 -1.558 13.395 1.00 76.88 73 ASP A C 1
ATOM 636 O O . ASP A 1 73 ? 9.902 -2.104 13.141 1.00 76.88 73 ASP A O 1
ATOM 640 N N . PHE A 1 74 ? 8.014 -1.154 12.418 1.00 76.81 74 PHE A N 1
ATOM 641 C CA . PHE A 1 74 ? 8.341 -1.342 11.006 1.00 76.81 74 PHE A CA 1
ATOM 642 C C . PHE A 1 74 ? 9.630 -0.632 10.585 1.00 76.81 74 PHE A C 1
ATOM 644 O O . PHE A 1 74 ? 10.440 -1.195 9.851 1.00 76.81 74 PHE A O 1
ATOM 651 N N . ASN A 1 75 ? 9.845 0.598 11.053 1.00 74.38 75 ASN A N 1
ATOM 652 C CA . ASN A 1 75 ? 11.039 1.367 10.725 1.00 74.38 75 ASN A CA 1
ATOM 653 C C . ASN A 1 75 ? 12.322 0.763 11.324 1.00 74.38 75 ASN A C 1
ATOM 655 O O . ASN A 1 75 ? 13.420 1.102 10.871 1.00 74.38 75 ASN A O 1
ATOM 659 N N . SER A 1 76 ? 12.214 -0.120 12.319 1.00 75.88 76 SER A N 1
ATOM 660 C CA . SER A 1 76 ? 13.358 -0.871 12.846 1.00 75.88 76 SER A CA 1
ATOM 661 C C . SER A 1 76 ? 13.841 -1.980 11.896 1.00 75.88 76 SER A C 1
ATOM 663 O O . SER A 1 76 ? 14.966 -2.462 12.027 1.00 75.88 76 SER A O 1
ATOM 665 N N . LEU A 1 77 ? 13.036 -2.343 10.891 1.00 73.69 77 LEU A N 1
ATOM 666 C CA . LEU A 1 77 ? 13.296 -3.435 9.957 1.00 73.69 77 LEU A CA 1
ATOM 667 C C . LEU A 1 77 ? 13.887 -2.882 8.658 1.00 73.69 77 LEU A C 1
ATOM 669 O O . LEU A 1 77 ? 13.163 -2.498 7.741 1.00 73.69 77 LEU A O 1
ATOM 673 N N . MET A 1 78 ? 15.222 -2.831 8.578 1.00 64.81 78 MET A N 1
ATOM 674 C CA . MET A 1 78 ? 15.934 -2.238 7.432 1.00 64.81 78 MET A CA 1
ATOM 675 C C . MET A 1 78 ? 15.512 -2.825 6.079 1.00 64.81 78 MET A C 1
ATOM 677 O O . MET A 1 78 ? 15.349 -2.071 5.125 1.00 64.81 78 MET A O 1
ATOM 681 N N . GLU A 1 79 ? 15.285 -4.137 6.001 1.00 68.44 79 GLU A N 1
ATOM 682 C CA . GLU A 1 79 ? 14.855 -4.815 4.768 1.00 68.44 79 GLU A CA 1
ATOM 683 C C . GLU A 1 79 ? 13.497 -4.305 4.266 1.00 68.44 79 GLU A C 1
ATOM 685 O O . GLU A 1 79 ? 13.269 -4.170 3.066 1.00 68.44 79 GLU A O 1
ATOM 690 N N . LEU A 1 80 ? 12.589 -3.947 5.180 1.00 71.62 80 LEU A N 1
ATOM 691 C CA . LEU A 1 80 ? 11.293 -3.395 4.796 1.00 71.62 80 LEU A CA 1
ATOM 692 C C . LEU A 1 80 ? 11.424 -1.966 4.268 1.00 71.62 80 LEU A C 1
ATOM 694 O O . LEU A 1 80 ? 10.688 -1.586 3.359 1.00 71.62 80 LEU A O 1
ATOM 698 N N . LYS A 1 81 ? 12.372 -1.176 4.779 1.00 68.31 81 LYS A N 1
ATOM 699 C CA . LYS A 1 81 ? 12.572 0.210 4.330 1.00 68.31 81 LYS A CA 1
ATOM 700 C C . LYS A 1 81 ? 13.015 0.306 2.872 1.00 68.31 81 LYS A C 1
ATOM 702 O O . LYS A 1 81 ? 12.545 1.197 2.161 1.00 68.31 81 LYS A O 1
ATOM 707 N N . SER A 1 82 ? 13.888 -0.593 2.417 1.00 71.19 82 SER A N 1
ATOM 708 C CA . SER A 1 82 ? 14.406 -0.571 1.044 1.00 71.19 82 SER A CA 1
ATOM 709 C C . SER A 1 82 ? 13.429 -1.135 0.019 1.00 71.19 82 SER A C 1
ATOM 711 O O . SER A 1 82 ? 13.397 -0.650 -1.111 1.00 71.19 82 SER A O 1
ATOM 713 N N . ASP A 1 83 ? 12.629 -2.133 0.397 1.00 80.31 83 ASP A N 1
ATOM 714 C CA . ASP A 1 83 ? 11.836 -2.915 -0.561 1.00 80.31 83 ASP A CA 1
ATOM 715 C C . ASP A 1 83 ? 10.325 -2.748 -0.417 1.00 80.31 83 ASP A C 1
ATOM 717 O O . ASP A 1 83 ? 9.572 -3.263 -1.250 1.00 80.31 83 ASP A O 1
ATOM 721 N N . THR A 1 84 ? 9.869 -1.987 0.585 1.00 84.50 84 THR A N 1
ATOM 722 C CA . THR A 1 84 ? 8.448 -1.685 0.768 1.00 84.50 84 THR A CA 1
ATOM 723 C C . THR A 1 84 ? 8.127 -0.220 1.026 1.00 84.50 84 THR A C 1
ATOM 725 O O . THR A 1 84 ? 8.899 0.559 1.596 1.00 84.50 84 THR A O 1
ATOM 728 N N . TYR A 1 85 ? 6.954 0.164 0.542 1.00 86.38 85 TYR A N 1
ATOM 729 C CA . TYR A 1 85 ? 6.263 1.393 0.875 1.00 86.38 85 TYR A CA 1
ATOM 730 C C . TYR A 1 85 ? 4.965 0.993 1.557 1.00 86.38 85 TYR A C 1
ATOM 732 O O . TYR A 1 85 ? 4.117 0.350 0.939 1.00 86.38 85 TYR A O 1
ATOM 740 N N . LEU A 1 86 ? 4.832 1.341 2.831 1.00 83.88 86 LEU A N 1
ATOM 741 C CA . LEU A 1 86 ? 3.644 1.066 3.621 1.00 83.88 86 LEU A CA 1
ATOM 742 C C . LEU A 1 86 ? 3.018 2.382 4.042 1.00 83.88 86 LEU A C 1
ATOM 744 O O . LEU A 1 86 ? 3.701 3.270 4.558 1.00 83.88 86 LEU A O 1
ATOM 748 N N . LYS A 1 87 ? 1.703 2.447 3.884 1.00 84.00 87 LYS A N 1
ATOM 749 C CA . LYS A 1 87 ? 0.888 3.536 4.384 1.00 84.00 87 LYS A CA 1
ATOM 750 C C . LYS A 1 87 ? -0.304 2.983 5.130 1.00 84.00 87 LYS A C 1
ATOM 752 O O . LYS A 1 87 ? -0.965 2.062 4.653 1.00 84.00 87 LYS A O 1
ATOM 757 N N . ILE A 1 88 ? -0.535 3.522 6.316 1.00 80.06 88 ILE A N 1
ATOM 758 C CA . ILE A 1 88 ? -1.553 3.033 7.240 1.00 80.06 88 ILE A CA 1
ATOM 759 C C . ILE A 1 88 ? -2.573 4.137 7.467 1.00 80.06 88 ILE A C 1
ATOM 761 O O . ILE A 1 88 ? -2.194 5.289 7.683 1.00 80.06 88 ILE A O 1
ATOM 765 N N . TYR A 1 89 ? -3.847 3.761 7.430 1.00 76.75 89 TYR A N 1
ATOM 766 C CA . TYR A 1 89 ? -4.989 4.651 7.589 1.00 76.75 89 TYR A CA 1
ATOM 767 C C . TYR A 1 89 ? -5.828 4.175 8.746 1.00 76.75 89 TYR A C 1
ATOM 769 O O . TYR A 1 89 ? -6.2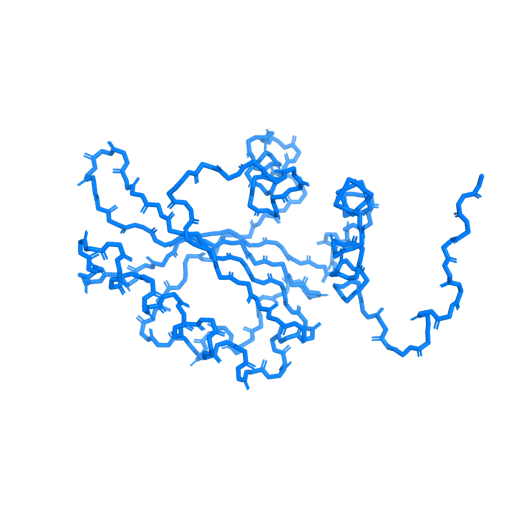36 3.013 8.804 1.00 76.75 89 TYR A O 1
ATOM 777 N N . PHE A 1 90 ? -6.143 5.105 9.628 1.00 77.25 90 PHE A N 1
ATOM 778 C CA . PHE A 1 90 ? -7.226 4.923 10.564 1.00 77.25 90 PHE A CA 1
ATOM 779 C C . PHE A 1 90 ? -8.543 5.399 9.955 1.00 77.25 90 PHE A C 1
ATOM 781 O O . PHE A 1 90 ? -8.612 6.471 9.366 1.00 77.25 90 PHE A O 1
ATOM 788 N N . SER A 1 91 ? -9.596 4.613 10.135 1.00 74.38 91 SER A N 1
ATOM 789 C CA . SER A 1 91 ? -10.962 4.990 9.785 1.00 74.38 91 SER A CA 1
ATOM 790 C C . SER A 1 91 ? -11.942 4.408 10.800 1.00 74.38 91 SER A C 1
ATOM 792 O O . SER A 1 91 ? -11.564 3.606 11.653 1.00 74.38 91 SER A O 1
ATOM 794 N N . ARG A 1 92 ? -13.213 4.798 10.715 1.00 74.12 92 ARG A N 1
ATOM 795 C CA . ARG A 1 92 ? -14.292 4.156 11.469 1.00 74.12 92 ARG A CA 1
ATOM 796 C C . ARG A 1 92 ? -15.278 3.523 10.516 1.00 74.12 92 ARG A C 1
ATOM 798 O O . ARG A 1 92 ? -15.635 4.120 9.498 1.00 74.12 92 ARG A O 1
ATOM 805 N N . ASN A 1 93 ? -15.749 2.339 10.877 1.00 73.75 93 ASN A N 1
ATOM 806 C CA . ASN A 1 93 ? -16.798 1.674 10.138 1.00 73.75 93 ASN A CA 1
ATOM 807 C C . ASN A 1 93 ? -18.067 2.539 10.148 1.00 73.75 93 ASN A C 1
ATOM 809 O O . ASN A 1 93 ? -18.613 2.840 11.206 1.00 73.75 93 ASN A O 1
ATOM 813 N N . ALA A 1 94 ? -18.587 2.897 8.974 1.00 72.56 94 ALA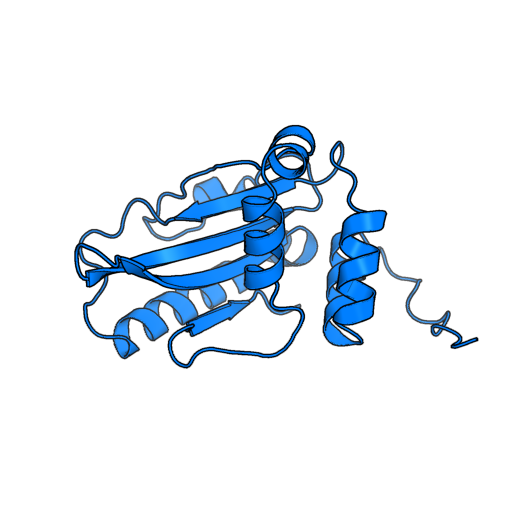 A N 1
ATOM 814 C CA . ALA A 1 94 ? -19.763 3.766 8.877 1.00 72.56 94 ALA A CA 1
ATOM 815 C C . ALA A 1 94 ? -21.051 3.160 9.479 1.00 72.56 94 ALA A C 1
ATOM 817 O O . ALA A 1 94 ? -22.016 3.887 9.706 1.00 72.56 94 ALA A O 1
ATOM 818 N N . LYS A 1 95 ? -21.097 1.836 9.695 1.00 75.69 95 LYS A N 1
ATOM 819 C CA . LYS A 1 95 ? -22.257 1.125 10.254 1.00 75.69 95 LYS A CA 1
ATOM 820 C C . LYS A 1 95 ? -22.100 0.799 11.738 1.00 75.69 95 LYS A C 1
ATOM 822 O O . LYS A 1 95 ? -23.084 0.921 12.460 1.00 75.69 95 LYS A O 1
ATOM 827 N N . SER A 1 96 ? -20.923 0.347 12.176 1.00 77.06 96 SER A N 1
ATOM 828 C CA . SER A 1 96 ? -20.689 -0.057 13.573 1.00 77.06 96 SER A CA 1
ATOM 829 C C . SER A 1 96 ? -19.993 1.005 14.428 1.00 77.06 96 SER A C 1
ATOM 831 O O . SER A 1 96 ? -19.931 0.833 15.640 1.00 77.06 96 SER A O 1
ATOM 833 N N . ASP A 1 97 ? -19.480 2.085 13.827 1.00 74.94 97 ASP A N 1
ATOM 834 C CA . ASP A 1 97 ? -18.599 3.088 14.460 1.00 74.94 97 ASP A CA 1
ATOM 835 C C . ASP A 1 97 ? -17.299 2.501 15.049 1.00 74.94 97 ASP A C 1
ATOM 837 O O . ASP A 1 97 ? -16.517 3.181 15.725 1.00 74.94 97 ASP A O 1
ATOM 841 N N . GLU A 1 98 ? -17.036 1.224 14.764 1.00 77.12 98 GLU A N 1
ATOM 842 C CA . GLU A 1 98 ? -15.854 0.537 15.247 1.00 77.12 98 GLU A CA 1
ATOM 843 C C . GLU A 1 98 ? -14.604 1.066 14.534 1.00 77.12 98 GLU A C 1
ATOM 845 O O . GLU A 1 98 ? -14.625 1.303 13.320 1.00 77.12 98 GLU A O 1
ATOM 850 N N . PRO A 1 99 ? -13.504 1.261 15.277 1.00 75.12 99 PRO A N 1
ATOM 851 C CA . PRO A 1 99 ? -12.228 1.653 14.703 1.00 75.12 99 PRO A CA 1
ATOM 852 C C . PRO A 1 99 ? -11.676 0.571 13.762 1.00 75.12 99 PRO A C 1
ATOM 854 O O . PRO A 1 99 ? -11.601 -0.605 14.115 1.00 75.12 99 PRO A O 1
ATOM 857 N N . GLU A 1 100 ? -11.216 0.990 12.586 1.00 77.69 100 GLU A N 1
ATOM 858 C CA . GLU A 1 100 ? -10.599 0.143 11.565 1.00 77.69 100 GLU A CA 1
ATOM 859 C C . GLU A 1 100 ? -9.230 0.712 11.178 1.00 77.69 100 GLU A C 1
ATOM 861 O O . GLU A 1 100 ? -9.087 1.909 10.918 1.00 77.69 100 GLU A O 1
ATOM 866 N N . ILE A 1 101 ? -8.219 -0.157 11.114 1.00 79.44 101 ILE A N 1
ATOM 867 C CA . ILE A 1 101 ? -6.908 0.183 10.559 1.00 79.44 101 ILE A CA 1
ATOM 868 C C . ILE A 1 101 ? -6.774 -0.512 9.208 1.00 79.44 101 ILE A C 1
ATOM 870 O O . ILE A 1 101 ? -6.771 -1.744 9.129 1.00 79.44 101 ILE A O 1
ATOM 874 N N . ASN A 1 102 ? -6.662 0.299 8.163 1.00 82.56 102 ASN A N 1
ATOM 875 C CA . ASN A 1 102 ? -6.468 -0.111 6.781 1.00 82.56 102 ASN A CA 1
ATOM 876 C C . ASN A 1 102 ? -5.039 0.188 6.340 1.00 82.56 102 ASN A C 1
ATOM 878 O O . ASN A 1 102 ? -4.361 1.038 6.921 1.00 82.56 102 ASN A O 1
ATOM 882 N N . TYR A 1 103 ? -4.578 -0.480 5.290 1.00 83.38 103 TYR A N 1
ATOM 883 C CA . TYR A 1 103 ? -3.247 -0.232 4.759 1.00 83.38 103 TYR A CA 1
ATOM 884 C C . TYR A 1 103 ? -3.174 -0.331 3.235 1.00 83.38 103 TYR A C 1
ATOM 886 O O . TYR A 1 103 ? -3.919 -1.077 2.596 1.00 83.38 103 TYR A O 1
ATOM 894 N N . LEU A 1 104 ? -2.209 0.407 2.687 1.00 88.31 104 LEU A N 1
ATOM 895 C CA . LEU A 1 104 ? -1.638 0.223 1.361 1.00 88.31 104 LEU A CA 1
ATOM 896 C C . LEU A 1 104 ? -0.200 -0.245 1.525 1.00 88.31 104 LEU A C 1
ATOM 898 O O . LEU A 1 104 ? 0.590 0.420 2.194 1.00 88.31 104 LEU A O 1
ATOM 902 N N . LEU A 1 105 ? 0.154 -1.339 0.869 1.00 88.19 105 LEU A N 1
ATOM 903 C CA . LEU A 1 105 ? 1.526 -1.812 0.798 1.00 88.19 105 LEU A CA 1
ATOM 904 C C . LEU A 1 105 ? 1.933 -1.986 -0.663 1.00 88.19 105 LEU A C 1
ATOM 906 O O . LEU A 1 105 ? 1.270 -2.690 -1.422 1.00 88.19 105 LEU A O 1
ATOM 910 N N . ILE A 1 106 ? 3.042 -1.361 -1.040 1.00 90.75 106 ILE A N 1
ATOM 911 C CA . ILE A 1 106 ? 3.679 -1.513 -2.346 1.00 90.75 106 ILE A CA 1
ATOM 912 C C . ILE A 1 106 ? 5.037 -2.165 -2.119 1.00 90.75 106 ILE A C 1
ATOM 914 O O . ILE A 1 106 ? 5.847 -1.665 -1.335 1.00 90.75 106 ILE A O 1
ATOM 918 N N . CYS A 1 107 ? 5.287 -3.274 -2.801 1.00 89.12 107 CYS A N 1
ATOM 919 C CA . CYS A 1 107 ? 6.532 -4.020 -2.700 1.00 89.12 107 CYS A CA 1
ATOM 920 C C . CYS A 1 107 ? 7.279 -3.975 -4.029 1.00 89.12 107 CYS A C 1
ATOM 922 O O . CYS A 1 107 ? 6.685 -4.093 -5.101 1.00 89.12 107 CYS A O 1
ATOM 924 N N . ASN A 1 108 ? 8.602 -3.874 -3.949 1.00 88.50 108 ASN A N 1
ATOM 925 C CA . ASN A 1 108 ? 9.483 -3.969 -5.111 1.00 88.50 108 ASN A CA 1
ATOM 926 C C . ASN A 1 108 ? 9.586 -5.410 -5.673 1.00 88.50 108 ASN A C 1
ATOM 928 O O . ASN A 1 108 ? 10.192 -5.622 -6.720 1.00 88.50 108 ASN A O 1
ATOM 932 N N . THR A 1 109 ? 8.997 -6.387 -4.976 1.00 87.62 109 THR A N 1
ATOM 933 C CA . THR A 1 109 ? 8.904 -7.806 -5.341 1.00 87.62 109 THR A CA 1
ATOM 934 C C . THR A 1 109 ? 7.441 -8.237 -5.507 1.00 87.62 109 THR A C 1
ATOM 936 O O . THR A 1 109 ? 6.526 -7.605 -4.974 1.00 87.62 109 THR A O 1
ATOM 939 N N . HIS A 1 110 ? 7.203 -9.345 -6.219 1.00 85.69 110 HIS A N 1
ATOM 940 C CA . HIS A 1 110 ? 5.853 -9.870 -6.470 1.00 85.69 110 HIS A CA 1
ATOM 941 C C . HIS A 1 110 ? 5.225 -10.526 -5.220 1.00 85.69 110 HIS A C 1
ATOM 943 O O . HIS A 1 110 ? 4.018 -10.752 -5.152 1.00 85.69 110 HIS A O 1
ATOM 949 N N . THR A 1 111 ? 6.031 -10.842 -4.205 1.00 80.94 111 THR A N 1
ATOM 950 C CA . THR A 1 111 ? 5.589 -11.504 -2.972 1.00 80.94 111 THR A CA 1
ATOM 951 C C . THR A 1 111 ? 5.683 -10.569 -1.777 1.00 80.94 111 THR A C 1
ATOM 953 O O . THR A 1 111 ? 6.639 -9.806 -1.654 1.00 80.94 111 THR A O 1
ATOM 956 N N . LEU A 1 112 ? 4.741 -10.702 -0.842 1.00 76.56 112 LEU A N 1
ATOM 957 C CA . LEU A 1 112 ? 4.837 -10.061 0.467 1.00 76.56 112 LEU A CA 1
ATOM 958 C C . LEU A 1 112 ? 6.167 -10.455 1.149 1.00 76.56 112 LEU A C 1
ATOM 960 O O . LEU A 1 112 ? 6.460 -11.654 1.201 1.00 76.56 112 LEU A O 1
ATOM 964 N N . PRO A 1 113 ? 6.959 -9.509 1.686 1.00 72.88 113 PRO A N 1
ATOM 965 C CA . PRO A 1 113 ? 8.192 -9.846 2.393 1.00 72.88 113 PRO A CA 1
ATOM 966 C C . PRO A 1 113 ? 7.923 -10.761 3.587 1.00 72.88 113 PRO A C 1
ATOM 968 O O . PRO A 1 113 ? 6.958 -10.557 4.326 1.00 72.88 113 PRO A O 1
ATOM 971 N N . GLU A 1 114 ? 8.794 -11.742 3.822 1.00 69.75 114 GLU A N 1
ATOM 972 C CA . GLU A 1 114 ? 8.629 -12.685 4.936 1.00 69.75 114 GLU A CA 1
ATOM 973 C C . GLU A 1 114 ? 8.601 -11.981 6.296 1.00 69.75 114 GLU A C 1
ATOM 975 O O . GLU A 1 114 ? 7.837 -12.379 7.173 1.00 69.75 114 GLU A O 1
ATOM 980 N N . SER A 1 115 ? 9.324 -10.870 6.439 1.00 65.12 115 SER A N 1
ATOM 981 C CA . SER A 1 115 ? 9.319 -10.035 7.642 1.00 65.12 115 SER A CA 1
ATOM 982 C C . SER A 1 115 ? 7.925 -9.454 7.951 1.00 65.12 115 SER A C 1
ATOM 984 O O . SER A 1 115 ? 7.599 -9.238 9.112 1.00 65.12 115 SER A O 1
ATOM 986 N N . PHE A 1 116 ? 7.020 -9.295 6.977 1.00 64.69 116 PHE A N 1
ATOM 987 C CA . PHE A 1 116 ? 5.614 -8.954 7.268 1.00 64.69 116 PHE A CA 1
ATOM 988 C C . PHE A 1 116 ? 4.815 -10.128 7.857 1.00 64.69 116 PHE A C 1
ATOM 990 O O . PHE A 1 116 ? 3.804 -9.906 8.521 1.00 64.69 116 PHE A O 1
ATOM 997 N N . ASN A 1 117 ? 5.242 -11.376 7.638 1.00 59.81 117 ASN A N 1
ATOM 998 C CA . ASN A 1 117 ? 4.593 -12.549 8.228 1.00 59.81 117 ASN A CA 1
ATOM 999 C C . ASN A 1 117 ? 4.970 -12.745 9.701 1.00 59.81 117 ASN A C 1
ATOM 1001 O O . ASN A 1 117 ? 4.202 -13.360 10.436 1.00 59.81 117 ASN A O 1
ATOM 1005 N N . SER A 1 118 ? 6.142 -12.258 10.115 1.00 52.62 118 SER A N 1
ATOM 1006 C CA . SER A 1 118 ? 6.738 -12.548 11.423 1.00 52.62 118 SER A CA 1
ATOM 1007 C C . SER A 1 118 ? 6.867 -11.340 12.353 1.00 52.62 118 SER A C 1
ATOM 1009 O O . SER A 1 118 ? 7.021 -11.546 13.555 1.00 52.62 118 SER A O 1
ATOM 1011 N N . THR A 1 119 ? 6.796 -10.101 11.849 1.00 53.69 119 THR A N 1
ATOM 1012 C CA . THR A 1 119 ? 7.321 -8.941 12.601 1.00 53.69 119 THR A CA 1
ATOM 1013 C C . THR A 1 119 ? 6.286 -7.932 13.090 1.00 53.69 119 THR A C 1
ATOM 1015 O O . THR A 1 119 ? 6.645 -6.843 13.522 1.00 53.69 119 THR A O 1
ATOM 1018 N N . LEU A 1 120 ? 4.995 -8.260 13.083 1.00 53.62 120 LEU A N 1
ATOM 1019 C CA . LEU A 1 120 ? 3.957 -7.294 13.457 1.00 53.62 120 LEU A CA 1
ATOM 1020 C C . LEU A 1 120 ? 3.061 -7.837 14.558 1.00 53.62 120 LEU A C 1
ATOM 1022 O O . LEU A 1 120 ? 2.040 -8.462 14.295 1.00 53.62 120 LEU A O 1
ATOM 1026 N N . VAL A 1 121 ? 3.512 -7.596 15.793 1.00 49.88 121 VAL A N 1
ATOM 1027 C CA . VAL A 1 121 ? 2.729 -7.458 17.035 1.00 49.88 121 VAL A CA 1
ATOM 1028 C C . VAL A 1 121 ? 1.316 -8.032 16.932 1.00 49.88 121 VAL A C 1
ATOM 1030 O O . VAL A 1 121 ? 0.410 -7.269 16.661 1.00 49.88 121 VAL A O 1
ATOM 1033 N N . ASP A 1 122 ? 1.104 -9.340 17.109 1.00 51.50 122 ASP A N 1
ATOM 1034 C CA . ASP A 1 122 ? -0.232 -9.975 17.196 1.00 51.50 122 ASP A CA 1
ATOM 1035 C C . ASP A 1 122 ? -1.289 -9.573 16.132 1.00 51.50 122 ASP A C 1
ATOM 1037 O O . ASP A 1 122 ? -2.471 -9.908 16.264 1.00 51.50 122 ASP A O 1
ATOM 1041 N N . VAL A 1 123 ? -0.890 -8.895 15.055 1.00 57.09 123 VAL A N 1
ATOM 1042 C CA . VAL A 1 123 ? -1.768 -8.263 14.077 1.00 57.09 123 VAL A CA 1
ATOM 1043 C C . VAL A 1 123 ? -1.711 -9.116 12.828 1.00 57.09 123 VAL A C 1
ATOM 1045 O O . VAL A 1 123 ? -0.708 -9.218 12.128 1.00 57.09 123 VAL A O 1
ATOM 1048 N N . MET A 1 124 ? -2.830 -9.768 12.548 1.00 62.50 124 MET A N 1
ATOM 1049 C CA . MET A 1 124 ? -3.018 -10.482 11.297 1.00 62.50 124 MET A CA 1
ATOM 1050 C C . MET A 1 124 ? -3.419 -9.487 10.203 1.00 62.50 124 MET A C 1
ATOM 1052 O O . MET A 1 124 ? -4.330 -8.693 10.407 1.00 62.50 124 MET A O 1
ATOM 1056 N N . PHE A 1 125 ? -2.770 -9.545 9.042 1.00 69.38 125 PHE A N 1
ATOM 1057 C CA . PHE A 1 125 ? -3.077 -8.697 7.886 1.00 69.38 125 PHE A CA 1
ATOM 1058 C C . PHE A 1 125 ? -4.014 -9.428 6.926 1.00 69.38 125 PHE A C 1
ATOM 1060 O O . PHE A 1 125 ? -3.765 -10.592 6.593 1.00 69.38 125 PHE A O 1
ATOM 1067 N N . GLU A 1 126 ? -5.054 -8.755 6.432 1.00 72.81 126 GLU A N 1
ATOM 1068 C CA . GLU A 1 126 ? -5.768 -9.232 5.244 1.00 72.81 126 GLU A CA 1
ATOM 1069 C C . GLU A 1 126 ? -4.896 -9.056 4.007 1.00 72.81 126 GLU A C 1
ATOM 1071 O O . GLU A 1 126 ? -4.649 -7.944 3.564 1.00 72.81 126 GLU A O 1
ATOM 1076 N N . LYS A 1 127 ? -4.447 -10.161 3.414 1.00 75.88 127 LYS A N 1
ATOM 1077 C CA . LYS A 1 127 ? -3.563 -10.135 2.245 1.00 75.88 127 LYS A CA 1
ATOM 1078 C C . LYS A 1 127 ? -4.382 -10.134 0.957 1.00 75.88 127 LYS A C 1
ATOM 1080 O O . LYS A 1 127 ? -4.578 -11.192 0.361 1.00 75.88 127 LYS A O 1
ATOM 1085 N N . TYR A 1 128 ? -4.857 -8.966 0.526 1.00 84.94 128 TYR A N 1
ATOM 1086 C CA . TYR A 1 128 ? -5.526 -8.828 -0.769 1.00 84.94 128 TYR A CA 1
ATOM 1087 C C . TYR A 1 128 ? -4.608 -8.159 -1.797 1.00 84.94 128 TYR A C 1
ATOM 1089 O O . TYR A 1 128 ? -4.381 -6.948 -1.762 1.00 84.94 128 TYR A O 1
ATOM 1097 N N . GLN A 1 129 ? -4.061 -8.969 -2.709 1.00 88.88 129 GLN A N 1
ATOM 1098 C CA . GLN A 1 129 ? -3.227 -8.486 -3.809 1.00 88.88 129 GLN A CA 1
ATOM 1099 C C . GLN A 1 129 ? -4.096 -7.878 -4.911 1.00 88.88 129 GLN A C 1
ATOM 1101 O O . GLN A 1 129 ? -5.025 -8.521 -5.409 1.00 88.88 129 GLN A O 1
ATOM 1106 N N . LEU A 1 130 ? -3.757 -6.666 -5.340 1.00 90.12 130 LEU A N 1
ATOM 1107 C CA . LEU A 1 130 ? -4.316 -6.061 -6.539 1.00 90.12 130 LEU A CA 1
ATOM 1108 C C . LEU A 1 130 ? -3.456 -6.434 -7.747 1.00 90.12 130 LEU A C 1
ATOM 1110 O O . LEU A 1 130 ? -2.246 -6.228 -7.752 1.00 90.12 130 LEU A O 1
ATOM 1114 N N . THR A 1 131 ? -4.103 -6.985 -8.771 1.00 91.00 131 THR A N 1
ATOM 1115 C CA . THR A 1 131 ? -3.495 -7.271 -10.075 1.00 91.00 131 THR A CA 1
ATOM 1116 C C . THR A 1 131 ? -3.926 -6.223 -11.093 1.00 91.00 131 THR A C 1
ATOM 1118 O O . THR A 1 131 ? -4.967 -5.576 -10.927 1.00 91.00 131 THR A O 1
ATOM 1121 N N . GLU A 1 132 ? -3.184 -6.112 -12.195 1.00 91.62 132 GLU A N 1
ATOM 1122 C CA . GLU A 1 132 ? -3.543 -5.237 -13.315 1.00 91.62 132 GLU A CA 1
ATOM 1123 C C . GLU A 1 132 ? -4.988 -5.480 -13.782 1.00 91.62 132 GLU A C 1
ATOM 1125 O O . GLU A 1 132 ? -5.777 -4.550 -13.954 1.00 91.62 132 GLU A O 1
ATOM 1130 N N . ALA A 1 133 ? -5.377 -6.752 -13.906 1.00 91.31 133 ALA A N 1
ATOM 1131 C CA . ALA A 1 133 ? -6.718 -7.138 -14.320 1.00 91.31 133 ALA A CA 1
ATOM 1132 C C . ALA A 1 133 ? -7.807 -6.666 -13.339 1.00 91.31 133 ALA A C 1
ATOM 1134 O O . ALA A 1 133 ? -8.897 -6.303 -13.780 1.00 91.31 133 ALA A O 1
ATOM 1135 N N . ILE A 1 134 ? -7.543 -6.675 -12.027 1.00 91.62 134 ILE A N 1
ATOM 1136 C CA . ILE A 1 134 ? -8.491 -6.191 -11.009 1.00 91.62 134 ILE A CA 1
ATOM 1137 C C . ILE A 1 134 ? -8.657 -4.673 -11.121 1.00 91.62 134 ILE A C 1
ATOM 1139 O O . ILE A 1 134 ? -9.787 -4.180 -11.141 1.00 91.62 134 ILE A O 1
ATOM 1143 N N . ILE A 1 135 ? -7.550 -3.941 -11.244 1.00 90.31 135 ILE A N 1
ATOM 1144 C CA .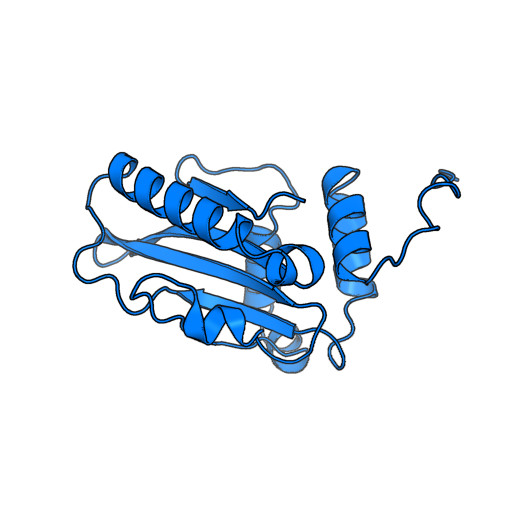 ILE A 1 135 ? -7.558 -2.475 -11.322 1.00 90.31 135 ILE A CA 1
ATOM 1145 C C . ILE A 1 135 ? -8.218 -1.991 -12.613 1.00 90.31 135 ILE A C 1
ATOM 1147 O O . ILE A 1 135 ? -9.059 -1.094 -12.570 1.00 90.31 135 ILE A O 1
ATOM 1151 N N . ASN A 1 136 ? -7.922 -2.629 -13.747 1.00 88.50 136 ASN A N 1
ATOM 1152 C CA . ASN A 1 136 ? -8.525 -2.276 -15.032 1.00 88.50 136 ASN A CA 1
ATOM 1153 C C . ASN A 1 136 ? -10.030 -2.580 -15.084 1.00 88.50 136 ASN A C 1
ATOM 1155 O O . ASN A 1 136 ? -10.771 -1.903 -15.795 1.00 88.50 136 ASN A O 1
ATOM 1159 N N . LYS A 1 137 ? -10.505 -3.577 -14.326 1.00 91.12 137 LYS A N 1
ATOM 1160 C CA . LYS A 1 137 ? -11.934 -3.920 -14.245 1.00 91.12 137 LYS A CA 1
ATOM 1161 C C . LYS A 1 137 ? -12.720 -3.041 -13.277 1.00 91.12 137 LYS A C 1
ATOM 1163 O O . LYS A 1 137 ? -13.934 -2.929 -13.433 1.00 91.12 137 LYS A O 1
ATOM 1168 N N . ASN A 1 138 ? -12.071 -2.456 -12.273 1.00 88.56 138 ASN A N 1
ATOM 1169 C CA . ASN A 1 138 ? -12.747 -1.691 -11.234 1.00 88.56 138 ASN A CA 1
ATOM 1170 C C . ASN A 1 138 ? -11.986 -0.403 -10.905 1.00 88.56 138 ASN A C 1
ATOM 1172 O O . ASN A 1 138 ? -11.041 -0.391 -10.113 1.00 88.56 138 ASN A O 1
ATOM 1176 N N . ILE A 1 139 ? -12.478 0.703 -11.470 1.00 85.19 139 ILE A N 1
ATOM 1177 C CA . ILE A 1 139 ? -11.915 2.046 -11.295 1.00 85.19 139 ILE A CA 1
ATOM 1178 C C . ILE A 1 139 ? -11.832 2.476 -9.823 1.00 85.19 139 ILE A C 1
ATOM 1180 O O . ILE A 1 139 ? -10.952 3.262 -9.470 1.00 85.19 139 ILE A O 1
ATOM 1184 N N . ASN A 1 140 ? -12.679 1.920 -8.950 1.00 87.25 140 ASN A N 1
ATOM 1185 C CA . ASN A 1 140 ? -12.674 2.250 -7.528 1.00 87.25 140 ASN A CA 1
ATOM 1186 C C . ASN A 1 140 ? -11.354 1.846 -6.862 1.00 87.25 140 ASN A C 1
ATOM 1188 O O . ASN A 1 140 ? -10.908 2.543 -5.960 1.00 87.25 140 ASN A O 1
ATOM 1192 N N . TYR A 1 141 ? -10.684 0.776 -7.314 1.00 87.62 141 TYR A N 1
ATOM 1193 C CA . TYR A 1 141 ? -9.368 0.415 -6.772 1.00 87.62 141 TYR A CA 1
ATOM 1194 C C . TYR A 1 141 ? -8.286 1.410 -7.181 1.00 87.62 141 TYR A C 1
ATOM 1196 O O . TYR A 1 141 ? -7.450 1.768 -6.357 1.00 87.62 141 TYR A O 1
ATOM 1204 N N . LYS A 1 142 ? -8.328 1.914 -8.421 1.00 87.06 142 LYS A N 1
ATOM 1205 C CA . LYS A 1 142 ? -7.414 2.972 -8.866 1.00 87.06 142 LYS A CA 1
ATOM 1206 C C . LYS A 1 142 ? -7.607 4.246 -8.041 1.00 87.06 142 LYS A C 1
ATOM 1208 O O . LYS A 1 142 ? -6.636 4.824 -7.569 1.00 87.06 142 LYS A O 1
ATOM 1213 N N . GLN A 1 143 ? -8.863 4.636 -7.817 1.00 85.44 143 GLN A N 1
ATOM 1214 C CA . GLN A 1 143 ? -9.216 5.774 -6.964 1.00 85.44 143 GLN A CA 1
ATOM 1215 C C . GLN A 1 143 ? -8.794 5.560 -5.505 1.00 85.44 143 GLN A C 1
ATOM 1217 O O . GLN A 1 143 ? -8.310 6.494 -4.877 1.00 85.44 143 GLN A O 1
ATOM 1222 N N . LEU A 1 144 ? -8.936 4.340 -4.978 1.00 85.62 144 LEU A N 1
ATOM 1223 C CA . LEU A 1 144 ? -8.528 3.995 -3.617 1.00 85.62 144 LEU A CA 1
ATOM 1224 C C . LEU A 1 144 ? -7.009 4.080 -3.440 1.00 85.62 144 LEU A C 1
ATOM 1226 O O . LEU A 1 144 ? -6.550 4.670 -2.468 1.00 85.62 144 LEU A O 1
ATOM 1230 N N . ILE A 1 145 ? -6.231 3.546 -4.386 1.00 88.12 145 ILE A N 1
ATOM 1231 C CA . ILE A 1 145 ? -4.765 3.672 -4.385 1.00 88.12 145 ILE A CA 1
ATOM 1232 C C . ILE A 1 145 ? -4.367 5.145 -4.463 1.00 88.12 145 ILE A C 1
ATOM 1234 O O . ILE A 1 145 ? -3.511 5.588 -3.700 1.00 88.12 145 ILE A O 1
ATOM 1238 N N . ASP A 1 146 ? -5.012 5.910 -5.347 1.00 86.31 146 ASP A N 1
ATOM 1239 C CA . ASP A 1 146 ? -4.736 7.335 -5.494 1.00 86.31 146 ASP A CA 1
ATOM 1240 C C . ASP A 1 146 ? -5.046 8.123 -4.207 1.00 86.31 146 ASP A C 1
ATOM 1242 O O . ASP A 1 146 ? -4.265 8.989 -3.805 1.00 86.31 146 ASP A O 1
ATOM 1246 N N . HIS A 1 147 ? -6.153 7.792 -3.537 1.00 82.69 147 HIS A N 1
ATOM 1247 C CA . HIS A 1 147 ? -6.521 8.353 -2.239 1.00 82.69 147 HIS A CA 1
ATOM 1248 C C . HIS A 1 147 ? -5.498 7.987 -1.163 1.00 82.69 147 HIS A C 1
ATOM 1250 O O . HIS A 1 147 ? -5.024 8.860 -0.440 1.00 82.69 147 HIS A O 1
ATOM 1256 N N . TYR A 1 148 ? -5.105 6.715 -1.099 1.00 83.38 148 TYR A N 1
ATOM 1257 C CA . TYR A 1 148 ? -4.123 6.248 -0.140 1.00 83.38 148 TYR A CA 1
ATOM 1258 C C . TYR A 1 148 ? -2.777 6.964 -0.338 1.00 83.38 148 TYR A C 1
ATOM 1260 O O . TYR A 1 148 ? -2.305 7.667 0.566 1.00 83.38 148 TYR A O 1
ATOM 1268 N N . ILE A 1 149 ? -2.162 6.890 -1.515 1.00 84.12 149 ILE A N 1
ATOM 1269 C CA . ILE A 1 149 ? -0.868 7.554 -1.736 1.00 84.12 149 ILE A CA 1
ATOM 1270 C C . ILE A 1 149 ? -0.966 9.069 -1.464 1.00 84.12 149 ILE A C 1
ATOM 1272 O O . ILE A 1 149 ? -0.001 9.664 -0.975 1.00 84.12 149 ILE A O 1
ATOM 1276 N N . ASN A 1 150 ? -2.162 9.647 -1.610 1.00 79.69 150 ASN A N 1
ATOM 1277 C CA . ASN A 1 15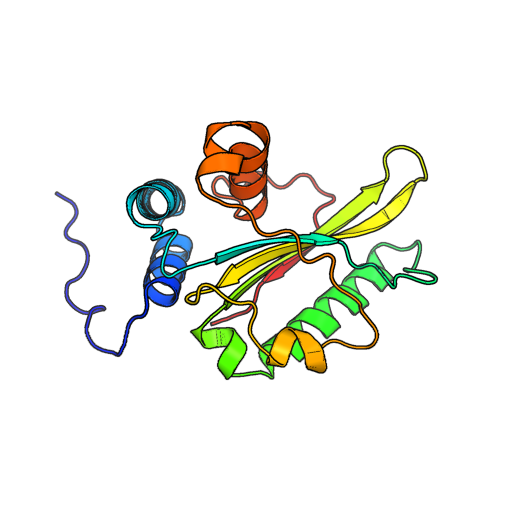0 ? -2.488 11.034 -1.306 1.00 79.69 150 ASN A CA 1
ATOM 1278 C C . ASN A 1 150 ? -1.662 12.005 -2.160 1.00 79.69 150 ASN A C 1
ATOM 1280 O O . ASN A 1 150 ? -0.794 12.746 -1.673 1.00 79.69 150 ASN A O 1
ATOM 1284 N N . TRP A 1 151 ? -1.922 11.945 -3.466 1.00 74.12 151 TRP A N 1
ATOM 1285 C CA . TRP A 1 151 ? -1.246 12.755 -4.479 1.00 74.12 151 TRP A CA 1
ATOM 1286 C C . TRP A 1 151 ? -1.542 14.254 -4.351 1.00 74.12 151 TRP A C 1
ATOM 1288 O O . TRP A 1 151 ? -0.648 15.075 -4.536 1.00 74.12 151 TRP A O 1
ATOM 1298 N N . ASP A 1 152 ? -2.771 14.605 -3.988 1.00 55.41 152 ASP A N 1
ATOM 1299 C CA . ASP A 1 152 ? -3.223 15.981 -3.803 1.00 55.41 152 ASP A CA 1
ATOM 1300 C C . ASP A 1 152 ? -3.479 16.155 -2.309 1.00 55.41 152 ASP A C 1
ATOM 1302 O O . ASP A 1 152 ? -4.351 15.467 -1.808 1.00 55.41 152 ASP A O 1
ATOM 1306 N N . ASN A 1 153 ? -2.712 17.008 -1.611 1.00 48.75 153 ASN A N 1
ATOM 1307 C CA . ASN A 1 153 ? -2.671 17.239 -0.145 1.00 48.75 153 ASN A CA 1
ATOM 1308 C C . ASN A 1 153 ? -4.021 17.611 0.537 1.00 48.75 153 ASN A C 1
ATOM 1310 O O . ASN A 1 153 ? -4.077 18.498 1.387 1.00 48.75 153 ASN A O 1
ATOM 1314 N N . ASN A 1 154 ? -5.120 16.957 0.196 1.00 40.16 154 ASN A N 1
ATOM 1315 C CA . ASN A 1 154 ? -6.455 17.194 0.701 1.00 40.16 154 ASN A CA 1
ATOM 1316 C C . ASN A 1 154 ? -6.732 16.155 1.778 1.00 40.16 154 ASN A C 1
ATOM 1318 O O . ASN A 1 154 ? -7.339 15.118 1.527 1.00 40.16 154 ASN A O 1
ATOM 1322 N N . TYR A 1 155 ? -6.261 16.442 2.986 1.00 48.41 155 TYR A N 1
ATOM 1323 C CA . TYR A 1 155 ? -6.648 15.657 4.146 1.00 48.41 155 TYR A CA 1
ATOM 1324 C C . TYR A 1 155 ? -8.016 16.113 4.639 1.00 48.41 155 TYR A C 1
ATOM 1326 O O . TYR A 1 155 ? -8.224 17.277 4.991 1.00 48.41 155 TYR A O 1
ATOM 1334 N N . THR A 1 156 ? -8.943 15.169 4.717 1.00 35.25 156 THR A N 1
ATOM 1335 C CA . THR A 1 156 ? -10.045 15.240 5.669 1.00 35.25 156 THR A CA 1
ATOM 1336 C C . THR A 1 156 ? -9.495 14.974 7.071 1.00 35.25 156 THR A C 1
ATOM 1338 O O . THR A 1 156 ? -8.696 14.070 7.271 1.00 35.25 156 THR A O 1
ATOM 1341 N N . TYR A 1 157 ? -9.928 15.775 8.046 1.00 35.25 157 TYR A N 1
ATOM 1342 C CA . TYR A 1 157 ? -9.454 15.877 9.441 1.00 35.25 157 TYR A CA 1
ATOM 1343 C C . TYR A 1 157 ? -9.397 14.577 10.291 1.00 35.25 157 TYR A C 1
ATOM 1345 O O . TYR A 1 157 ? -9.107 14.652 11.484 1.00 35.25 157 TYR A O 1
ATOM 1353 N N . TYR A 1 158 ? -9.679 13.403 9.722 1.00 37.31 158 TYR A N 1
ATOM 1354 C CA . TYR A 1 158 ? -9.818 12.128 10.432 1.00 37.31 158 TYR A CA 1
ATOM 1355 C C . TYR A 1 158 ? -8.774 11.067 10.054 1.00 37.31 158 TYR A C 1
ATOM 1357 O O . TYR A 1 158 ? -8.731 10.023 10.704 1.00 37.31 158 TYR A O 1
ATOM 1365 N N . ASP A 1 159 ? -7.908 11.342 9.076 1.00 44.47 159 ASP A N 1
ATOM 1366 C CA . ASP A 1 159 ? -6.876 10.398 8.646 1.00 44.47 159 ASP A CA 1
ATOM 1367 C C . ASP A 1 159 ? -5.605 10.590 9.479 1.00 44.47 159 ASP A C 1
ATOM 1369 O O . ASP A 1 159 ? -4.838 11.537 9.300 1.00 44.47 159 ASP A O 1
ATOM 1373 N N . LEU A 1 160 ? -5.380 9.679 10.422 1.00 51.41 160 LEU A N 1
ATOM 1374 C CA . LEU A 1 160 ? -4.110 9.575 11.131 1.00 51.41 160 LEU A CA 1
ATOM 1375 C C . LEU A 1 160 ? -3.221 8.621 10.347 1.00 51.41 160 LEU A C 1
ATOM 1377 O O . LEU A 1 160 ? -3.578 7.462 10.131 1.00 51.41 160 LEU A O 1
ATOM 1381 N N . MET A 1 161 ? -2.105 9.155 9.857 1.00 52.91 161 MET A N 1
ATOM 1382 C CA . MET A 1 161 ? -1.298 8.512 8.829 1.00 52.91 161 MET A CA 1
ATOM 1383 C C . MET A 1 161 ? 0.106 8.237 9.330 1.00 52.91 161 MET A C 1
ATOM 1385 O O . MET A 1 161 ? 0.785 9.102 9.880 1.00 52.91 161 MET A O 1
ATOM 1389 N N . GLY A 1 162 ? 0.519 6.997 9.113 1.00 52.03 162 GLY A N 1
ATOM 1390 C CA . GLY A 1 162 ? 1.860 6.514 9.363 1.00 52.03 162 GLY A CA 1
ATOM 1391 C C . GLY A 1 162 ? 2.516 6.107 8.052 1.00 52.03 162 GLY A C 1
ATOM 1392 O O . GLY A 1 162 ? 1.922 5.346 7.287 1.00 52.03 162 GLY A O 1
ATOM 1393 N N . GLU A 1 163 ? 3.726 6.598 7.805 1.00 55.62 163 GLU A N 1
ATOM 1394 C CA . GLU A 1 163 ? 4.536 6.266 6.631 1.00 55.62 163 GLU A CA 1
ATOM 1395 C C . GLU A 1 163 ? 5.904 5.748 7.088 1.00 55.62 163 GLU A C 1
ATOM 1397 O O . GLU A 1 163 ? 6.439 6.177 8.117 1.00 55.62 163 GLU A O 1
ATOM 1402 N N . LEU A 1 164 ? 6.457 4.782 6.352 1.00 51.72 164 LEU A N 1
ATOM 1403 C CA . LEU A 1 164 ? 7.836 4.350 6.574 1.00 51.72 164 LEU A CA 1
ATOM 1404 C C . LEU A 1 164 ? 8.774 5.449 6.102 1.00 51.72 164 LEU A C 1
ATOM 1406 O O . LEU A 1 164 ? 8.770 5.806 4.926 1.00 51.72 164 LEU A O 1
ATOM 1410 N N . ASN A 1 165 ? 9.592 5.954 7.018 1.00 49.72 165 ASN A N 1
ATOM 1411 C CA . ASN A 1 165 ? 10.565 6.983 6.693 1.00 49.72 165 ASN A CA 1
ATOM 1412 C C . ASN A 1 165 ? 11.802 6.326 6.077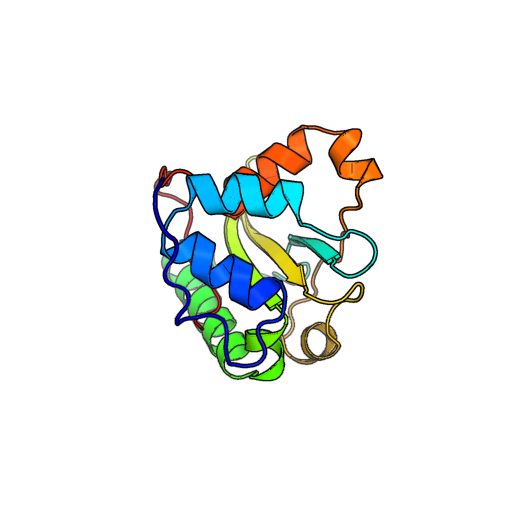 1.00 49.72 165 ASN A C 1
ATOM 1414 O O . ASN A 1 165 ? 12.317 5.338 6.616 1.00 49.72 165 ASN A O 1
ATOM 1418 N N . SER A 1 166 ? 12.249 6.897 4.959 1.00 44.94 166 SER A N 1
ATOM 1419 C CA . SER A 1 166 ? 13.514 6.599 4.282 1.00 44.94 166 SER A CA 1
ATOM 1420 C C . SER A 1 166 ? 14.710 6.724 5.225 1.00 44.94 166 SER A C 1
ATOM 1422 O O . SER A 1 166 ? 14.774 7.735 5.962 1.00 44.94 166 SER A O 1
#

Secondary structure (DSSP, 8-state):
-----TTS--S---HHHHHHHHHHH-HHHHHHHHHHH--TTT-EEEEEEBS--TT--SSHHHHHHHHHHHHHHHHT-HHHHHHEEEEEEEEE-TTT--EEEEEEEEESSSS--HHHHHSSTT--B--EEEPHHHHHH-HHHHHHHHHHHTSS----TT--EEE---